Protein AF-A0A0D0B187-F1 (afdb_monomer_lite)

pLDDT: mean 78.44, std 14.93, range [42.47, 95.31]

Foldseek 3Di:
DPDPDDDDDPPDPDPDDDDDDKDKDFDWDWDPDDDDDVVPHHTDIAQDDPVPVVVRIDIDHPVPDPDDDDDDDPVVDDDPCVRDPPDDD

Radius of gyration: 18.38 Å; chains: 1; bounding box: 50×23×47 Å

Sequence (89 aa):
MVNVEYRKHLSTLRTSSTRMDVLFVQWFCRDVSPAGWAAKHLQRLEFFDQDSLPDAFGFLDPDSVICGVHLIPAFNFDTTDKLLEPTFA

Organism: NCBI:txid930992

Secondary structure (DSSP, 8-state):
---------S------------EEEE-EEEP-S--BTTTTB---EEEPPGGGHHHHEEEE-GGG-----PPPP-TTSPPHHHHS-----

Structure (mmCIF, N/CA/C/O backbone):
data_AF-A0A0D0B187-F1
#
_entry.id   AF-A0A0D0B187-F1
#
loop_
_atom_site.group_PDB
_atom_site.id
_atom_site.type_symbol
_atom_site.label_atom_id
_atom_site.label_alt_id
_atom_site.label_comp_id
_atom_site.label_asym_id
_atom_site.label_entity_id
_atom_site.label_seq_id
_atom_site.pdbx_PDB_ins_code
_atom_site.Cartn_x
_atom_site.Cartn_y
_atom_site.Cartn_z
_atom_site.occupancy
_atom_site.B_iso_or_equiv
_atom_site.auth_seq_id
_atom_site.auth_comp_id
_atom_site.auth_asym_id
_atom_site.auth_atom_id
_atom_site.pdbx_PDB_model_num
ATOM 1 N N . MET A 1 1 ? -5.223 11.410 3.472 1.00 43.19 1 MET A N 1
ATOM 2 C CA . MET A 1 1 ? -5.969 10.821 4.604 1.00 43.19 1 MET A CA 1
ATOM 3 C C . MET A 1 1 ? -7.264 10.204 4.102 1.00 43.19 1 MET A C 1
ATOM 5 O O . MET A 1 1 ? -8.137 10.935 3.648 1.00 43.19 1 MET A O 1
ATOM 9 N N . VAL A 1 2 ? -7.383 8.875 4.130 1.00 42.47 2 VAL A N 1
ATOM 10 C CA . VAL A 1 2 ? -8.694 8.222 4.002 1.00 42.47 2 VAL A CA 1
ATOM 11 C C . VAL A 1 2 ? -9.341 8.296 5.380 1.00 42.47 2 VAL A C 1
ATOM 13 O O . VAL A 1 2 ? -8.796 7.777 6.350 1.00 42.47 2 VAL A O 1
ATOM 16 N N . ASN A 1 3 ? -10.453 9.019 5.484 1.00 45.75 3 ASN A N 1
ATOM 17 C CA . ASN A 1 3 ? -11.215 9.101 6.722 1.00 45.75 3 ASN A CA 1
ATOM 18 C C . ASN A 1 3 ? -12.030 7.817 6.869 1.00 45.75 3 ASN A C 1
ATOM 20 O O . ASN A 1 3 ? -12.845 7.506 6.001 1.00 45.75 3 ASN A O 1
ATOM 24 N N . VAL A 1 4 ? -11.855 7.108 7.984 1.00 55.41 4 VAL A N 1
ATOM 25 C CA . VAL A 1 4 ? -12.866 6.159 8.458 1.00 55.41 4 VAL A CA 1
ATOM 26 C C . VAL A 1 4 ? -14.092 6.998 8.828 1.00 55.41 4 VAL A C 1
ATOM 28 O O . VAL A 1 4 ? -14.155 7.607 9.895 1.00 55.41 4 VAL A O 1
ATOM 31 N N . GLU A 1 5 ? -15.028 7.138 7.889 1.00 60.84 5 GLU A N 1
ATOM 32 C CA . GLU A 1 5 ? -16.234 7.938 8.075 1.00 60.84 5 GLU A CA 1
ATOM 33 C C . GLU A 1 5 ? -17.298 7.090 8.772 1.00 60.84 5 GLU A C 1
ATOM 35 O O . GLU A 1 5 ? -17.896 6.179 8.200 1.00 60.84 5 GLU A O 1
ATOM 40 N N . TYR A 1 6 ? -17.559 7.402 10.037 1.00 56.84 6 TYR A N 1
ATOM 41 C CA . TYR A 1 6 ? -18.582 6.710 10.799 1.00 56.84 6 TYR A CA 1
ATOM 42 C C . TYR A 1 6 ? -19.991 7.195 10.423 1.00 56.84 6 TYR A C 1
ATOM 44 O O . TYR A 1 6 ? -20.501 8.174 10.973 1.00 56.84 6 TYR A O 1
ATOM 52 N N . ARG A 1 7 ? -20.662 6.496 9.501 1.00 59.41 7 ARG A N 1
ATOM 53 C CA . ARG A 1 7 ? -22.060 6.786 9.140 1.00 59.41 7 ARG A CA 1
ATOM 54 C C . ARG A 1 7 ? -23.036 6.199 10.160 1.00 59.41 7 ARG A C 1
ATOM 56 O O . ARG A 1 7 ? -23.544 5.094 9.990 1.00 59.41 7 ARG A O 1
ATOM 63 N N . LYS A 1 8 ? -23.365 6.960 11.208 1.00 56.88 8 LYS A N 1
ATOM 64 C CA . LYS A 1 8 ? -24.568 6.701 12.020 1.00 56.88 8 LYS A CA 1
ATOM 65 C C . LYS A 1 8 ? -25.773 7.426 11.419 1.00 56.88 8 LYS A C 1
ATOM 67 O O . LYS A 1 8 ? -25.742 8.637 11.223 1.00 56.88 8 LYS A O 1
ATOM 72 N N . HIS A 1 9 ? -26.865 6.698 11.201 1.00 56.12 9 HIS A N 1
ATOM 73 C CA . HIS A 1 9 ? -28.181 7.299 10.988 1.00 56.12 9 HIS A CA 1
ATOM 74 C C . HIS A 1 9 ? -28.552 8.113 12.248 1.00 56.12 9 HIS A C 1
ATOM 76 O O . HIS A 1 9 ? -28.457 7.596 13.364 1.00 56.12 9 HIS A O 1
ATOM 82 N N . LEU A 1 10 ? -28.916 9.391 12.085 1.00 57.09 10 LEU A N 1
ATOM 83 C CA . LEU A 1 10 ? -29.012 10.430 13.134 1.00 57.09 10 LEU A CA 1
ATOM 84 C C . LEU A 1 10 ? -30.148 10.247 14.170 1.00 57.09 10 LEU A C 1
ATOM 86 O O . LEU A 1 10 ? -30.691 11.221 14.680 1.00 57.09 10 LEU A O 1
ATOM 90 N N . SER A 1 11 ? -30.529 9.022 14.528 1.00 55.97 11 SER A N 1
ATOM 91 C CA . SER A 1 11 ? -31.698 8.765 15.382 1.00 55.97 11 SER A CA 1
ATOM 92 C C . SER A 1 11 ? -31.393 8.141 16.745 1.00 55.97 11 SER A C 1
ATOM 94 O O . SER A 1 11 ? -32.282 7.543 17.342 1.00 55.97 11 SER A O 1
ATOM 96 N N . THR A 1 12 ? -30.184 8.287 17.298 1.00 53.78 12 THR A N 1
ATOM 97 C CA . THR A 1 12 ? -29.933 7.792 18.668 1.00 53.78 12 THR A CA 1
ATOM 98 C C . THR A 1 12 ? -29.033 8.714 19.483 1.00 53.78 12 THR A C 1
ATOM 100 O O . THR A 1 12 ? -27.810 8.653 19.403 1.00 53.78 12 THR A O 1
ATOM 103 N N . LEU A 1 13 ? -29.665 9.518 20.342 1.00 58.97 13 LEU A N 1
ATOM 104 C CA . LEU A 1 13 ? -29.071 10.162 21.517 1.00 58.97 13 LEU A CA 1
ATOM 105 C C . LEU A 1 13 ? -28.708 9.095 22.567 1.00 58.97 13 LEU A C 1
ATOM 107 O O . LEU A 1 13 ? -29.329 8.999 23.624 1.00 58.97 13 LEU A O 1
ATOM 111 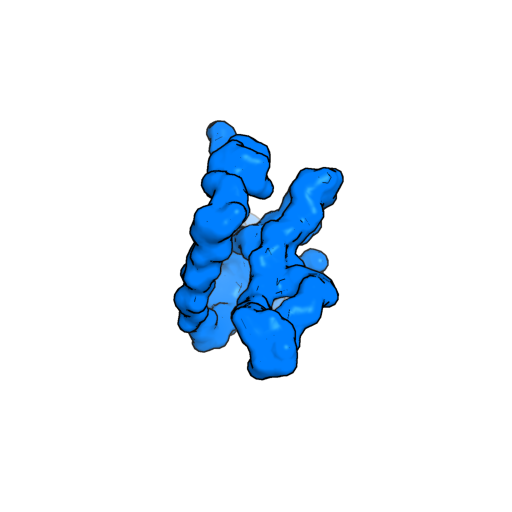N N . ARG A 1 14 ? -27.733 8.237 22.261 1.00 57.25 14 ARG A N 1
ATOM 112 C CA . ARG A 1 14 ? -27.160 7.286 23.219 1.00 57.25 14 ARG A CA 1
ATOM 113 C C . ARG A 1 14 ? -25.642 7.283 23.102 1.00 57.25 14 ARG A C 1
ATOM 115 O O . ARG A 1 14 ? -25.074 6.739 22.159 1.00 57.25 14 ARG A O 1
ATOM 122 N N . THR A 1 15 ? -25.001 7.869 24.106 1.00 64.25 15 THR A N 1
ATOM 123 C CA . THR A 1 15 ? -23.574 7.770 24.440 1.00 64.25 15 THR A CA 1
ATOM 124 C C . THR A 1 15 ? -23.235 6.366 24.955 1.00 64.25 15 THR A C 1
ATOM 126 O O . THR A 1 15 ? -22.784 6.181 26.079 1.00 64.25 15 THR A O 1
ATOM 129 N N . SER A 1 16 ? -23.478 5.338 24.143 1.00 73.31 16 SER A N 1
ATOM 130 C CA . SER A 1 16 ? -22.913 4.007 24.371 1.00 73.31 16 SER A CA 1
ATOM 131 C C . SER A 1 16 ? -21.681 3.837 23.488 1.00 73.31 16 SER A C 1
ATOM 133 O O . SER A 1 16 ? -21.759 4.064 22.275 1.00 73.31 16 SER A O 1
ATOM 135 N N . SER A 1 17 ? -20.556 3.428 24.086 1.00 77.88 17 SER A N 1
ATOM 136 C CA . SER A 1 17 ? -19.348 3.066 23.334 1.00 77.88 17 SER A CA 1
ATOM 137 C C . SER A 1 17 ? -19.704 2.039 22.256 1.00 77.88 17 SER A C 1
ATOM 139 O O . SER A 1 17 ? -20.440 1.088 22.521 1.00 77.88 17 SER A O 1
ATOM 141 N N . THR A 1 18 ? -19.256 2.274 21.023 1.00 78.75 18 THR A N 1
ATOM 142 C CA . THR A 1 18 ? -19.502 1.385 19.883 1.00 78.75 18 THR A CA 1
ATOM 143 C C . THR A 1 18 ? -18.173 0.785 19.457 1.00 78.75 18 THR A C 1
ATOM 145 O O . THR A 1 18 ? -17.223 1.522 19.205 1.00 78.75 18 THR A O 1
ATOM 148 N N . ARG A 1 19 ? -18.104 -0.545 19.384 1.00 85.31 19 ARG A N 1
ATOM 149 C CA . ARG A 1 19 ? -16.945 -1.240 18.822 1.00 85.31 19 ARG A CA 1
ATOM 150 C C . ARG A 1 19 ? -16.899 -1.004 17.311 1.00 85.31 19 ARG A C 1
ATOM 152 O O . ARG A 1 19 ? -17.935 -1.095 16.658 1.00 85.31 19 ARG A O 1
ATOM 159 N N . MET A 1 20 ? -15.714 -0.705 16.789 1.00 86.38 20 MET A N 1
ATOM 160 C CA . MET A 1 20 ? -15.446 -0.552 15.359 1.00 86.38 20 MET A CA 1
ATOM 161 C C . MET A 1 20 ? -14.257 -1.426 14.982 1.00 86.38 20 MET A C 1
ATOM 163 O O . MET A 1 20 ? -13.315 -1.541 15.769 1.00 86.38 20 MET A O 1
ATOM 167 N N . ASP A 1 21 ? -14.312 -2.008 13.790 1.00 91.12 21 ASP A N 1
ATOM 168 C CA . ASP A 1 21 ? -13.203 -2.746 13.203 1.00 91.12 21 ASP A CA 1
ATOM 169 C C . ASP A 1 21 ? -12.528 -1.850 12.158 1.00 91.12 21 ASP A C 1
ATOM 171 O O . ASP A 1 21 ? -13.194 -1.204 11.351 1.00 91.12 21 ASP A O 1
ATOM 175 N N . VAL A 1 22 ? -11.200 -1.766 12.212 1.00 92.12 22 VAL A N 1
ATOM 176 C CA . VAL A 1 22 ? -10.382 -0.949 11.308 1.00 92.12 22 VAL A CA 1
ATOM 177 C C . VAL A 1 22 ? -9.125 -1.716 10.930 1.00 92.12 22 VAL A C 1
ATOM 179 O O . VAL A 1 22 ? -8.584 -2.475 11.737 1.00 92.12 22 VAL A O 1
ATOM 182 N N . LEU A 1 23 ? -8.635 -1.494 9.715 1.00 92.81 23 LEU A N 1
ATOM 183 C CA . LEU A 1 23 ? -7.316 -1.950 9.294 1.00 92.81 23 LEU A CA 1
ATOM 184 C C . LEU A 1 23 ? -6.309 -0.830 9.520 1.00 92.81 23 LEU A C 1
ATOM 1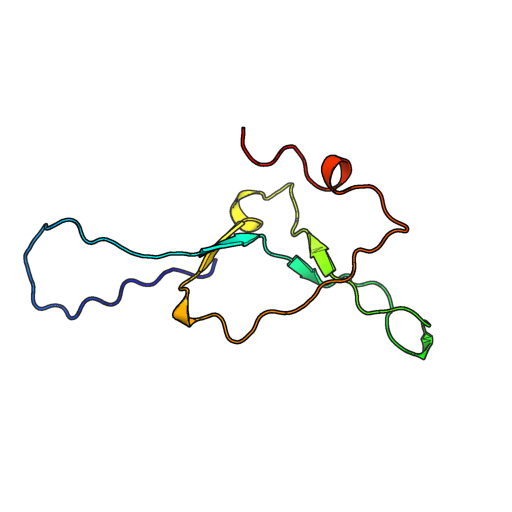86 O O . LEU A 1 23 ? -6.520 0.277 9.036 1.00 92.81 23 LEU A O 1
ATOM 190 N N . PHE A 1 24 ? -5.212 -1.118 10.217 1.00 91.00 24 PHE A N 1
ATOM 191 C CA . PHE A 1 24 ? -4.046 -0.239 10.240 1.00 91.00 24 PHE A CA 1
ATOM 192 C C . PHE A 1 24 ? -3.169 -0.562 9.029 1.00 91.00 24 PHE A C 1
ATOM 194 O O . PHE A 1 24 ? -2.785 -1.716 8.836 1.00 91.00 24 PHE A O 1
ATOM 201 N N . VAL A 1 25 ? -2.903 0.433 8.188 1.00 90.56 25 VAL A N 1
ATOM 202 C CA . VAL A 1 25 ? -2.238 0.252 6.892 1.00 90.56 25 VAL A CA 1
ATOM 203 C C . VAL A 1 25 ? -1.015 1.151 6.765 1.00 90.56 25 VAL A C 1
ATOM 205 O O . VAL A 1 25 ? -0.985 2.250 7.318 1.00 90.56 25 VAL A O 1
ATOM 208 N N . GLN A 1 26 ? -0.035 0.686 5.992 1.00 89.81 26 GLN A N 1
ATOM 209 C CA . GLN A 1 26 ? 1.104 1.472 5.528 1.00 89.81 26 GLN A CA 1
ATOM 210 C C . GLN A 1 26 ? 0.906 1.806 4.049 1.00 89.81 26 GLN A C 1
ATOM 212 O O . GLN A 1 26 ? 0.622 0.922 3.236 1.00 89.81 26 GLN A O 1
ATOM 217 N N . TRP A 1 27 ? 1.033 3.079 3.699 1.00 89.88 27 TRP A N 1
ATOM 218 C CA . TRP A 1 27 ? 0.863 3.553 2.335 1.00 89.88 27 TRP A CA 1
ATOM 219 C C . TRP A 1 27 ? 2.140 3.356 1.516 1.00 89.88 27 TRP A C 1
ATOM 221 O O . TRP A 1 27 ? 3.260 3.530 1.999 1.00 89.88 27 TRP A O 1
ATOM 231 N N . PHE A 1 28 ? 1.947 3.036 0.238 1.00 90.62 28 PHE A N 1
ATOM 232 C CA . PHE A 1 28 ? 3.003 3.011 -0.766 1.00 90.62 28 PHE A CA 1
ATOM 233 C C . PHE A 1 28 ? 2.787 4.142 -1.768 1.00 90.62 28 PHE A C 1
ATOM 235 O O . PHE A 1 28 ? 1.649 4.451 -2.136 1.00 90.62 28 PHE A O 1
ATOM 242 N N . CYS A 1 29 ? 3.877 4.719 -2.259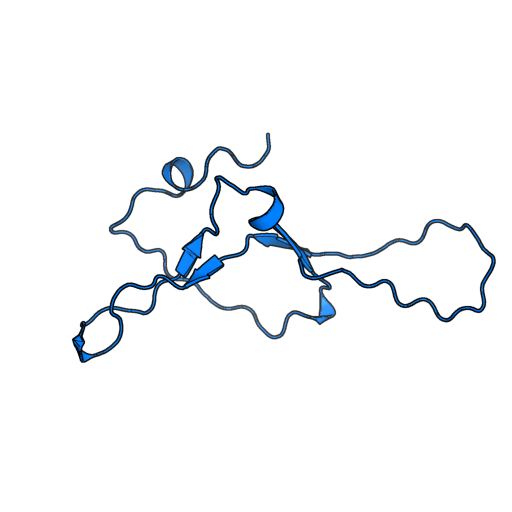 1.00 89.38 29 CYS A N 1
ATOM 243 C CA . CYS A 1 29 ? 3.877 5.574 -3.435 1.00 89.38 29 CYS A CA 1
ATOM 244 C C . CYS A 1 29 ? 4.423 4.804 -4.647 1.00 89.38 29 CYS A C 1
ATOM 246 O O . CYS A 1 29 ? 5.022 3.732 -4.537 1.00 89.38 29 CYS A O 1
ATOM 248 N N . ARG A 1 30 ? 4.157 5.328 -5.843 1.00 89.69 30 ARG A N 1
ATOM 249 C CA . ARG A 1 30 ? 4.714 4.771 -7.074 1.00 89.69 30 ARG A CA 1
ATOM 250 C C . ARG A 1 30 ? 6.121 5.327 -7.272 1.00 89.69 30 ARG A C 1
ATOM 252 O O . ARG A 1 30 ? 6.273 6.545 -7.308 1.00 89.69 30 ARG A O 1
ATOM 259 N N . ASP A 1 31 ? 7.086 4.440 -7.497 1.00 88.50 31 ASP A N 1
ATOM 260 C CA . ASP A 1 31 ? 8.422 4.822 -7.960 1.00 88.50 31 ASP A CA 1
ATOM 261 C C . ASP A 1 31 ? 8.296 5.505 -9.335 1.00 88.50 31 ASP A C 1
ATOM 263 O O . ASP A 1 31 ? 7.645 4.991 -10.253 1.00 88.50 31 ASP A O 1
ATOM 267 N N . VAL A 1 32 ? 8.890 6.689 -9.474 1.00 89.50 32 VAL A N 1
ATOM 268 C CA . VAL A 1 32 ? 8.861 7.485 -10.712 1.00 89.50 32 VAL A CA 1
ATOM 269 C C . VAL A 1 32 ? 9.911 7.043 -11.736 1.00 89.50 32 VAL A C 1
ATOM 271 O O . VAL A 1 32 ? 9.992 7.617 -12.825 1.00 89.50 32 VAL A O 1
ATOM 274 N N . SER A 1 33 ? 10.711 6.024 -11.421 1.00 89.31 33 SER A N 1
ATOM 275 C CA . SER A 1 33 ? 11.704 5.460 -12.327 1.00 89.31 33 SER A CA 1
ATOM 276 C C . SER A 1 33 ? 11.067 4.819 -13.574 1.00 89.31 33 SER A C 1
ATOM 278 O O . SER A 1 33 ? 9.938 4.314 -13.538 1.00 89.31 33 SER A O 1
ATOM 280 N N . PRO A 1 34 ? 11.770 4.823 -14.726 1.00 92.12 34 PRO A N 1
ATOM 281 C CA . PRO A 1 34 ? 11.280 4.160 -15.929 1.00 92.12 34 PRO A CA 1
ATOM 282 C C . PRO A 1 34 ? 11.000 2.667 -15.698 1.00 92.12 34 PRO A C 1
ATOM 284 O O . PRO A 1 34 ? 11.852 1.918 -15.222 1.00 92.12 34 PRO A O 1
ATOM 287 N N . ALA A 1 35 ? 9.814 2.218 -16.107 1.00 92.62 35 ALA A N 1
ATOM 288 C CA . ALA A 1 35 ? 9.379 0.828 -16.002 1.00 92.62 35 ALA A CA 1
ATOM 289 C C . ALA A 1 35 ? 8.726 0.338 -17.304 1.00 92.62 35 ALA A C 1
ATOM 291 O O . ALA A 1 35 ? 8.369 1.118 -18.189 1.00 92.62 35 ALA A O 1
ATOM 292 N N . GLY A 1 36 ? 8.554 -0.977 -17.415 1.00 91.50 36 GLY A N 1
ATOM 293 C CA . GLY A 1 36 ? 7.950 -1.650 -18.559 1.00 91.50 36 GLY A CA 1
ATOM 294 C C . GLY A 1 36 ? 8.970 -2.249 -19.524 1.00 91.50 36 GLY A C 1
ATOM 295 O O . GLY A 1 36 ? 10.175 -2.285 -19.274 1.00 91.50 36 GLY A O 1
ATOM 296 N N . TRP A 1 37 ? 8.465 -2.739 -20.654 1.00 94.12 37 TRP A N 1
ATOM 297 C CA . TRP A 1 37 ? 9.226 -3.543 -21.613 1.00 94.12 37 TRP A CA 1
ATOM 298 C C . TRP A 1 37 ? 10.479 -2.849 -22.154 1.00 94.12 37 TRP A C 1
ATOM 300 O O . TRP A 1 37 ? 11.531 -3.478 -22.242 1.00 94.12 37 TRP A O 1
ATOM 310 N N . ALA A 1 38 ? 10.391 -1.553 -22.469 1.00 95.31 38 ALA A N 1
ATOM 311 C CA . ALA A 1 38 ? 11.522 -0.781 -22.986 1.00 95.31 38 ALA A CA 1
ATOM 312 C C . ALA A 1 38 ? 12.643 -0.622 -21.944 1.00 95.31 38 ALA A C 1
ATOM 314 O O . ALA A 1 38 ? 13.818 -0.752 -22.278 1.00 95.31 38 ALA A O 1
ATOM 315 N N . ALA A 1 39 ? 12.272 -0.405 -20.679 1.00 93.06 39 ALA A N 1
ATOM 316 C CA . ALA A 1 39 ? 13.206 -0.306 -19.559 1.00 93.06 39 ALA A CA 1
ATOM 317 C C . ALA A 1 39 ? 13.671 -1.680 -19.040 1.00 93.06 39 ALA A C 1
ATOM 319 O O . ALA A 1 39 ? 14.592 -1.744 -18.232 1.00 93.06 39 ALA A O 1
ATOM 320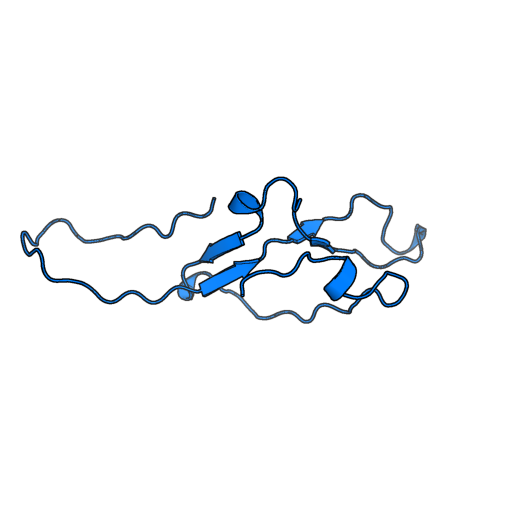 N N . LYS A 1 40 ? 13.034 -2.778 -19.486 1.00 92.69 40 LYS A N 1
ATOM 321 C CA . LYS A 1 40 ? 13.232 -4.150 -18.982 1.00 92.69 40 LYS A CA 1
ATOM 322 C C . LYS A 1 40 ? 13.160 -4.228 -17.453 1.00 92.69 40 LYS A C 1
ATOM 324 O O . LYS A 1 40 ? 13.906 -4.969 -16.820 1.00 92.69 40 LYS A O 1
ATOM 329 N N . HIS A 1 41 ? 12.256 -3.448 -16.872 1.00 87.88 41 HIS A N 1
ATOM 330 C CA . HIS A 1 41 ? 12.167 -3.249 -15.433 1.00 87.88 41 HIS A CA 1
ATOM 331 C C . HIS A 1 41 ? 10.701 -3.285 -14.982 1.00 87.88 41 HIS A C 1
ATOM 333 O O . HIS A 1 41 ? 9.827 -2.749 -15.667 1.00 87.88 41 HIS A O 1
ATOM 339 N N . LEU A 1 42 ? 10.411 -3.953 -13.861 1.00 90.00 42 LEU A N 1
ATOM 340 C CA . LEU A 1 42 ? 9.051 -4.041 -13.318 1.00 90.00 42 LEU A CA 1
ATOM 341 C C . LEU A 1 42 ? 8.616 -2.698 -12.722 1.00 90.00 42 LEU A C 1
ATOM 343 O O . LEU A 1 42 ? 9.447 -1.904 -12.287 1.00 90.00 42 LEU A O 1
ATOM 347 N N . GLN A 1 43 ? 7.304 -2.453 -12.682 1.00 91.38 43 GLN A N 1
ATOM 348 C CA . GLN A 1 43 ? 6.782 -1.332 -11.902 1.00 91.38 43 GLN A CA 1
ATOM 349 C C . GLN A 1 43 ? 7.101 -1.561 -10.429 1.00 91.38 43 GLN A C 1
ATOM 351 O O . GLN A 1 43 ? 6.878 -2.655 -9.907 1.00 91.38 43 GLN A O 1
ATOM 356 N N . ARG A 1 44 ? 7.622 -0.525 -9.777 1.00 91.06 44 ARG A N 1
ATOM 357 C CA . ARG A 1 44 ? 8.020 -0.572 -8.378 1.00 91.06 44 ARG A CA 1
ATOM 358 C C . ARG A 1 44 ? 7.137 0.350 -7.547 1.00 91.06 44 ARG A C 1
ATOM 360 O O . ARG A 1 44 ? 6.623 1.363 -8.025 1.00 91.06 44 ARG A O 1
ATOM 367 N N . LEU A 1 45 ? 6.953 -0.058 -6.303 1.00 91.38 45 LEU A N 1
ATOM 368 C CA . LEU A 1 45 ? 6.367 0.745 -5.249 1.00 91.38 45 LEU A CA 1
ATOM 369 C C . LEU A 1 45 ? 7.454 1.069 -4.234 1.00 91.38 45 LEU A C 1
ATOM 371 O O . LEU A 1 45 ? 8.329 0.241 -3.977 1.00 91.38 45 LEU A O 1
ATOM 375 N N . GLU A 1 46 ? 7.366 2.252 -3.657 1.00 88.19 46 GLU A N 1
ATOM 376 C CA . GLU A 1 46 ? 8.239 2.712 -2.587 1.00 88.19 46 GLU A CA 1
ATOM 377 C C . GLU A 1 46 ? 7.393 2.998 -1.354 1.00 88.19 46 GLU A C 1
ATOM 379 O O . GLU A 1 46 ? 6.188 3.258 -1.449 1.00 88.19 46 GLU A O 1
ATOM 384 N N . PHE A 1 47 ? 8.010 2.903 -0.179 1.00 86.62 47 PHE A N 1
ATOM 385 C CA . PHE A 1 47 ? 7.350 3.351 1.036 1.00 86.62 47 PHE A CA 1
ATOM 386 C C . PHE A 1 47 ? 7.076 4.849 0.933 1.00 86.62 47 PHE A C 1
ATOM 388 O O . PHE A 1 47 ? 7.893 5.603 0.405 1.00 86.62 47 PHE A O 1
ATOM 395 N N . PHE A 1 48 ? 5.908 5.268 1.415 1.00 84.75 48 PHE A N 1
ATOM 396 C CA . PHE A 1 48 ? 5.603 6.687 1.513 1.00 84.75 48 PHE A CA 1
ATOM 397 C C . PHE A 1 48 ? 6.614 7.384 2.436 1.00 84.75 48 PHE A C 1
ATOM 399 O O . PHE A 1 48 ? 7.143 6.755 3.355 1.00 84.75 48 PHE A O 1
ATOM 406 N N . ASP A 1 49 ? 6.880 8.663 2.164 1.00 77.44 49 ASP A N 1
ATOM 407 C CA . ASP A 1 49 ? 7.936 9.441 2.813 1.00 77.44 49 ASP A CA 1
ATOM 408 C C . ASP A 1 49 ? 7.888 9.324 4.346 1.00 77.44 49 ASP A C 1
ATOM 410 O O . ASP A 1 49 ? 6.894 9.675 4.988 1.00 77.44 49 ASP A O 1
ATOM 414 N N . GLN A 1 50 ? 8.977 8.809 4.921 1.00 67.75 50 GLN A N 1
ATOM 415 C CA . GLN A 1 50 ? 9.118 8.620 6.362 1.00 67.75 50 GLN A CA 1
ATOM 416 C C . GLN A 1 50 ? 9.381 9.922 7.103 1.00 67.75 50 GLN A C 1
ATOM 418 O O . GLN A 1 50 ? 9.095 9.985 8.294 1.00 67.75 50 GLN A O 1
ATOM 423 N N . ASP A 1 51 ? 9.817 10.981 6.423 1.00 70.31 51 ASP A N 1
ATOM 424 C CA . ASP A 1 51 ? 9.918 12.302 7.043 1.00 70.31 51 ASP A CA 1
ATOM 425 C C . ASP A 1 51 ? 8.519 12.891 7.339 1.00 70.31 51 ASP A C 1
ATOM 427 O O . ASP A 1 51 ? 8.386 13.803 8.159 1.00 70.31 51 ASP A O 1
ATOM 431 N N . SER A 1 52 ? 7.454 12.309 6.759 1.00 72.12 52 SER A N 1
ATOM 432 C CA . SER A 1 52 ? 6.048 12.542 7.121 1.00 72.12 52 SER A CA 1
ATOM 433 C C . SER A 1 52 ? 5.352 11.255 7.595 1.00 72.12 52 SER A C 1
ATOM 435 O O . SER A 1 52 ? 4.330 10.832 7.049 1.00 72.12 52 SER A O 1
ATOM 437 N N . LEU A 1 53 ? 5.871 10.630 8.663 1.00 69.44 53 LEU A N 1
ATOM 438 C CA . LEU A 1 53 ? 5.270 9.438 9.298 1.00 69.44 53 LEU A CA 1
ATOM 439 C C . LEU A 1 53 ? 3.734 9.483 9.478 1.00 69.44 53 LEU A C 1
ATOM 441 O O . LEU A 1 53 ? 3.103 8.445 9.255 1.00 69.44 53 LEU A O 1
ATOM 445 N N . PRO A 1 54 ? 3.095 10.617 9.854 1.00 74.12 54 PRO A N 1
ATOM 446 C CA . PRO A 1 54 ? 1.637 10.673 9.987 1.00 74.12 54 PRO A CA 1
ATOM 447 C C . PRO A 1 54 ? 0.886 10.407 8.678 1.00 74.12 54 PRO A C 1
ATOM 449 O O . PRO A 1 54 ? -0.254 9.950 8.717 1.00 74.12 54 PRO A O 1
ATOM 452 N N . ASP A 1 55 ? 1.519 10.678 7.537 1.00 78.44 55 ASP A N 1
ATOM 453 C CA . ASP A 1 55 ? 0.949 10.455 6.211 1.00 78.44 55 ASP A CA 1
ATOM 454 C C . ASP A 1 55 ? 1.313 9.079 5.640 1.00 78.44 55 ASP A C 1
ATOM 456 O O . ASP A 1 55 ? 0.635 8.599 4.731 1.00 78.44 55 ASP A O 1
ATOM 460 N N . ALA A 1 56 ? 2.349 8.425 6.179 1.00 84.62 56 ALA A N 1
ATOM 461 C CA . ALA A 1 56 ? 2.796 7.101 5.751 1.00 84.62 56 ALA A CA 1
ATOM 462 C C . ALA A 1 56 ? 1.919 5.960 6.287 1.00 84.62 56 ALA A C 1
ATOM 464 O O . ALA A 1 56 ? 1.865 4.890 5.678 1.00 84.62 56 ALA A O 1
ATOM 465 N N . PHE A 1 57 ? 1.186 6.187 7.379 1.00 87.75 57 PHE A N 1
ATOM 466 C CA . PHE A 1 57 ? 0.266 5.214 7.966 1.00 87.75 57 PHE A CA 1
ATOM 467 C C . PHE A 1 57 ? -1.168 5.738 8.015 1.00 87.75 57 PHE A C 1
ATOM 469 O O . PHE A 1 57 ? -1.432 6.936 7.953 1.00 87.7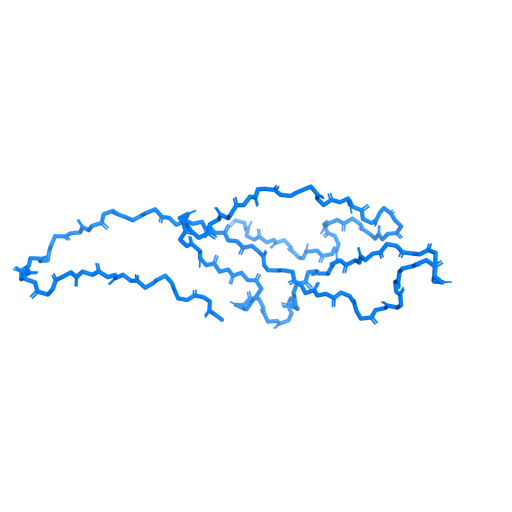5 57 PHE A O 1
ATOM 476 N N . GLY A 1 58 ? -2.137 4.835 8.122 1.00 87.88 58 GLY A N 1
ATOM 477 C CA . GLY A 1 58 ? -3.534 5.230 8.241 1.00 87.88 58 GLY A CA 1
ATOM 478 C C . GLY A 1 58 ? -4.446 4.110 8.697 1.00 87.88 58 GLY A C 1
ATOM 479 O O . GLY A 1 58 ? -4.019 2.977 8.915 1.00 87.88 58 GLY A O 1
ATOM 480 N N . PHE A 1 59 ? -5.726 4.447 8.815 1.00 91.06 59 PHE A N 1
ATOM 481 C CA . PHE A 1 59 ? -6.786 3.484 9.065 1.00 91.06 59 PHE A CA 1
ATOM 482 C C . PHE A 1 59 ? -7.679 3.356 7.836 1.00 91.06 59 PHE A C 1
ATOM 484 O O . PHE A 1 59 ? -7.990 4.354 7.184 1.00 91.06 59 PHE A O 1
ATOM 491 N N . LEU A 1 60 ? -8.094 2.132 7.530 1.00 90.75 60 LEU A N 1
ATOM 492 C CA . LEU A 1 60 ? -8.995 1.824 6.428 1.00 90.75 60 LEU A CA 1
ATOM 493 C C . LEU A 1 60 ? -10.179 0.995 6.934 1.00 90.75 60 LEU A C 1
ATOM 495 O O . LEU A 1 60 ? -10.021 0.141 7.808 1.00 90.75 60 LEU A O 1
ATOM 499 N N . ASP A 1 61 ? -11.357 1.247 6.368 1.00 91.69 61 ASP A N 1
ATOM 500 C CA . ASP A 1 61 ? -12.525 0.384 6.540 1.00 91.69 61 ASP A CA 1
ATOM 501 C C . ASP A 1 61 ? -12.242 -0.986 5.887 1.00 91.69 61 ASP A C 1
ATOM 503 O O . ASP A 1 61 ? -11.903 -1.015 4.697 1.00 91.69 61 ASP A O 1
ATOM 507 N N . PRO A 1 62 ? -12.357 -2.113 6.618 1.00 91.75 62 PRO A N 1
ATOM 508 C CA . PRO A 1 62 ? -12.195 -3.446 6.043 1.00 91.75 62 PRO A CA 1
ATOM 509 C C . PRO A 1 62 ? -13.037 -3.686 4.780 1.00 91.75 62 PRO A C 1
ATOM 511 O O . PRO A 1 62 ? -12.556 -4.343 3.856 1.00 91.75 62 PRO A O 1
ATOM 514 N N . ASP A 1 63 ? -14.233 -3.096 4.689 1.00 92.19 63 ASP A N 1
ATOM 515 C CA . ASP A 1 63 ? -15.132 -3.241 3.535 1.00 92.19 63 ASP A CA 1
ATOM 516 C C . ASP A 1 63 ? -14.624 -2.500 2.281 1.00 92.19 63 ASP A C 1
ATOM 518 O O . ASP A 1 63 ? -15.113 -2.723 1.172 1.00 92.19 63 ASP A O 1
ATOM 522 N N . SER A 1 64 ? -13.609 -1.639 2.421 1.00 92.69 64 SER A N 1
ATOM 523 C CA . SER A 1 64 ? -12.951 -0.961 1.294 1.00 92.69 64 SER A CA 1
ATOM 524 C C . SER A 1 64 ? -11.879 -1.817 0.604 1.00 92.69 64 SER A C 1
ATOM 526 O O . SER A 1 64 ? -11.327 -1.401 -0.419 1.00 92.69 64 SER A O 1
ATOM 528 N N . VAL A 1 65 ? -11.548 -3.001 1.132 1.00 91.50 65 VAL A N 1
ATOM 529 C CA . VAL A 1 65 ? -10.533 -3.884 0.540 1.00 91.50 65 VAL A CA 1
ATOM 530 C C . VAL A 1 65 ? -11.143 -4.725 -0.578 1.00 91.50 65 VAL A C 1
ATOM 532 O O . VAL A 1 65 ? -11.970 -5.599 -0.348 1.00 91.50 65 VAL A O 1
ATOM 535 N N . ILE A 1 66 ? -10.684 -4.497 -1.809 1.00 93.38 66 ILE A N 1
ATOM 536 C CA . ILE A 1 66 ? -11.191 -5.207 -2.994 1.00 93.38 66 ILE A CA 1
ATOM 537 C C . ILE A 1 66 ? -10.546 -6.592 -3.132 1.00 93.38 66 ILE A C 1
ATOM 539 O O . ILE A 1 66 ? -11.228 -7.582 -3.387 1.00 93.38 66 ILE A O 1
ATOM 543 N N . CYS A 1 67 ? -9.218 -6.666 -3.010 1.00 91.75 67 CYS A N 1
ATOM 544 C CA . CYS A 1 67 ? -8.465 -7.913 -3.117 1.00 91.75 67 CYS A CA 1
ATOM 545 C C . CYS A 1 67 ? -7.067 -7.777 -2.503 1.00 91.75 67 CYS A C 1
ATOM 547 O O . CYS A 1 67 ? -6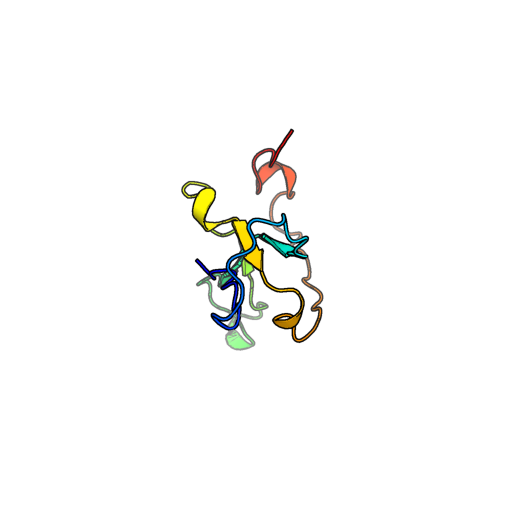.494 -6.688 -2.467 1.00 91.75 67 CYS A O 1
ATOM 549 N N . GLY A 1 68 ? -6.515 -8.900 -2.043 1.00 89.12 68 GLY A N 1
ATOM 550 C CA . GLY A 1 68 ? -5.103 -8.990 -1.683 1.00 89.12 68 GLY A CA 1
ATOM 551 C C . GLY A 1 68 ? -4.233 -9.113 -2.933 1.00 89.12 68 GLY A C 1
ATOM 552 O O . GLY A 1 68 ? -4.600 -9.798 -3.888 1.00 89.12 68 GLY A O 1
ATOM 553 N N . VAL A 1 69 ? -3.064 -8.478 -2.912 1.00 90.69 69 VAL A N 1
ATOM 554 C CA . VAL A 1 69 ? -2.055 -8.582 -3.974 1.00 90.69 69 VAL A CA 1
ATOM 555 C C . VAL A 1 69 ? -0.722 -9.020 -3.381 1.00 90.69 69 VAL A C 1
ATOM 557 O O . VAL A 1 69 ? -0.420 -8.724 -2.226 1.00 90.69 69 VAL A O 1
ATOM 560 N N . HIS A 1 70 ? 0.084 -9.728 -4.171 1.00 90.06 70 HIS A N 1
ATOM 561 C CA . HIS A 1 70 ? 1.433 -10.108 -3.770 1.00 90.06 70 HIS A CA 1
ATOM 562 C C . HIS A 1 70 ? 2.445 -9.093 -4.306 1.00 90.06 70 HIS A C 1
ATOM 564 O O . HIS A 1 70 ? 2.561 -8.914 -5.519 1.00 90.06 70 HIS A O 1
ATOM 570 N N . LEU A 1 71 ? 3.179 -8.441 -3.404 1.00 90.50 71 LEU A N 1
ATOM 571 C CA . LEU A 1 71 ? 4.311 -7.589 -3.755 1.00 90.50 71 LEU A CA 1
ATOM 572 C C . LEU A 1 71 ? 5.592 -8.423 -3.736 1.00 90.50 71 LEU A C 1
ATOM 574 O O . LEU A 1 71 ? 5.858 -9.132 -2.767 1.00 90.50 71 LEU A O 1
ATOM 578 N N . ILE A 1 72 ? 6.387 -8.323 -4.801 1.00 89.56 72 ILE A N 1
ATOM 579 C CA . ILE A 1 72 ? 7.702 -8.964 -4.874 1.00 89.56 72 ILE A CA 1
ATOM 580 C C . ILE A 1 72 ? 8.728 -7.987 -4.289 1.00 89.56 72 ILE A C 1
ATOM 582 O O . ILE A 1 72 ? 8.843 -6.873 -4.810 1.00 89.56 72 ILE A O 1
ATOM 586 N N . PRO A 1 73 ? 9.488 -8.372 -3.249 1.00 87.19 73 PRO A N 1
ATOM 587 C CA . PRO A 1 73 ? 10.544 -7.526 -2.717 1.00 87.19 73 PRO A CA 1
ATOM 588 C C . PRO A 1 73 ? 11.587 -7.211 -3.785 1.00 87.19 73 PRO A C 1
ATOM 590 O O . PRO A 1 73 ? 12.025 -8.081 -4.542 1.00 87.19 73 PRO A O 1
ATOM 593 N N . ALA A 1 74 ? 12.026 -5.960 -3.830 1.00 86.31 74 ALA A N 1
ATOM 594 C CA . ALA A 1 74 ? 13.117 -5.566 -4.697 1.00 86.31 74 ALA A CA 1
ATOM 595 C C . ALA A 1 74 ? 14.453 -5.929 -4.019 1.00 86.31 74 ALA A C 1
ATOM 597 O O . ALA A 1 74 ? 15.089 -5.095 -3.391 1.00 86.31 74 ALA A O 1
ATOM 598 N N . PHE A 1 75 ? 14.880 -7.190 -4.151 1.00 82.44 75 PHE A N 1
ATOM 599 C CA . PHE A 1 75 ? 16.059 -7.757 -3.463 1.00 82.44 75 PHE A CA 1
ATOM 600 C C . PHE A 1 75 ? 17.396 -7.056 -3.744 1.00 82.44 75 PHE A C 1
ATOM 602 O O . PHE A 1 75 ? 18.374 -7.299 -3.047 1.00 82.44 75 PHE A O 1
ATOM 609 N N . ASN A 1 76 ? 17.463 -6.226 -4.786 1.00 84.31 76 ASN A N 1
ATOM 610 C CA . ASN A 1 76 ? 18.650 -5.430 -5.092 1.00 84.31 76 ASN A CA 1
ATOM 611 C C . ASN A 1 76 ? 18.803 -4.207 -4.166 1.00 84.31 76 ASN A C 1
ATOM 613 O O . ASN A 1 76 ? 19.834 -3.541 -4.211 1.00 84.31 76 ASN A O 1
ATOM 617 N N . PHE A 1 77 ? 17.774 -3.879 -3.382 1.00 78.50 77 PHE A N 1
ATOM 618 C CA . PHE A 1 77 ? 17.812 -2.812 -2.386 1.00 78.50 77 PHE A CA 1
ATOM 619 C C . PHE A 1 77 ? 18.102 -3.374 -0.999 1.00 78.50 77 PHE A C 1
ATOM 621 O O . PHE A 1 77 ? 18.113 -4.587 -0.782 1.00 78.50 77 PHE A O 1
ATOM 628 N N . ASP A 1 78 ? 18.372 -2.463 -0.072 1.00 71.44 78 ASP A N 1
ATOM 629 C CA . ASP A 1 78 ? 18.622 -2.802 1.319 1.00 71.44 78 ASP A CA 1
ATOM 630 C C . ASP A 1 78 ? 17.410 -3.478 1.983 1.00 71.44 78 ASP A C 1
ATOM 632 O O . ASP A 1 78 ? 16.294 -3.505 1.459 1.00 71.44 78 ASP A O 1
ATOM 636 N N . THR A 1 79 ? 17.644 -4.075 3.148 1.00 72.81 79 THR A N 1
ATOM 637 C CA . THR A 1 79 ? 16.595 -4.753 3.909 1.00 72.81 79 THR A CA 1
ATOM 638 C C . THR A 1 79 ? 15.605 -3.764 4.510 1.00 72.81 79 THR A C 1
ATOM 640 O O . THR A 1 79 ? 15.928 -2.605 4.772 1.00 72.81 79 THR A O 1
ATOM 643 N N . THR A 1 80 ? 14.397 -4.253 4.788 1.00 65.94 80 THR A N 1
ATOM 644 C CA . THR A 1 80 ? 13.328 -3.480 5.425 1.00 65.94 80 THR A CA 1
ATOM 645 C C . THR A 1 80 ? 13.791 -2.783 6.704 1.00 65.94 80 THR A C 1
ATOM 647 O O . THR A 1 80 ? 13.416 -1.643 6.901 1.00 65.94 80 THR A O 1
ATOM 650 N N . ASP A 1 81 ? 14.674 -3.386 7.505 1.00 62.44 81 ASP A N 1
ATOM 651 C CA . ASP A 1 81 ? 15.195 -2.777 8.746 1.00 62.44 81 ASP A CA 1
ATOM 652 C C . ASP A 1 81 ? 16.023 -1.499 8.529 1.00 62.44 81 ASP A C 1
ATOM 654 O O . ASP A 1 81 ? 16.229 -0.727 9.458 1.00 62.44 81 ASP A O 1
ATOM 658 N N . LYS A 1 82 ? 16.554 -1.296 7.319 1.00 63.44 82 LYS A N 1
ATOM 659 C CA . LYS A 1 82 ? 17.263 -0.066 6.928 1.00 63.44 82 LYS A CA 1
ATOM 660 C C . LYS A 1 82 ? 16.376 0.888 6.140 1.00 63.44 82 LYS A C 1
ATOM 662 O O . LYS A 1 82 ? 16.667 2.074 6.063 1.00 63.44 82 LYS A O 1
ATOM 667 N N . LEU A 1 83 ? 15.360 0.342 5.476 1.00 63.94 83 LEU A N 1
ATOM 668 C CA . LEU A 1 83 ? 14.422 1.102 4.662 1.00 63.94 83 LEU A CA 1
ATOM 669 C C . LEU A 1 83 ? 13.232 1.605 5.463 1.00 63.94 83 LEU A C 1
ATOM 671 O O . LEU A 1 83 ? 12.577 2.511 4.981 1.00 63.94 83 LEU A O 1
ATOM 675 N N . LEU A 1 84 ? 12.936 1.018 6.618 1.00 66.69 84 LEU A N 1
ATOM 676 C CA . LEU A 1 84 ? 11.943 1.444 7.587 1.00 66.69 84 LEU A CA 1
ATOM 677 C C . LEU A 1 84 ? 12.679 1.632 8.910 1.00 66.69 84 LEU A C 1
ATOM 679 O O . LEU A 1 84 ? 13.182 0.663 9.480 1.00 66.69 84 LEU A O 1
ATOM 683 N N . GLU A 1 85 ? 12.716 2.862 9.414 1.00 62.28 85 GLU A N 1
ATOM 684 C CA . GLU A 1 85 ? 13.084 3.093 10.812 1.00 62.28 85 GLU A CA 1
ATOM 685 C C . GLU A 1 85 ? 12.167 2.253 11.731 1.00 62.28 85 GLU A C 1
ATOM 687 O O . GLU A 1 85 ? 11.021 1.970 11.346 1.00 62.28 85 GLU A O 1
ATOM 692 N N . PRO A 1 86 ? 12.636 1.819 12.923 1.00 60.47 86 PRO A N 1
ATOM 693 C CA . PRO A 1 86 ? 11.889 0.927 13.805 1.00 60.47 86 PRO A CA 1
ATOM 694 C C . PRO A 1 86 ? 10.494 1.485 14.073 1.00 60.47 86 PRO A C 1
ATOM 696 O O . PRO A 1 86 ? 10.285 2.447 14.813 1.00 60.47 86 PRO A O 1
ATOM 699 N N . THR A 1 87 ? 9.525 0.878 13.403 1.00 61.34 87 THR A N 1
ATOM 700 C CA . THR A 1 87 ? 8.160 1.367 13.343 1.00 61.34 87 THR A CA 1
ATOM 701 C C . THR A 1 87 ? 7.403 0.686 14.470 1.00 61.34 87 THR A C 1
ATOM 703 O O . THR A 1 87 ? 6.939 -0.441 14.341 1.00 61.34 87 THR A O 1
ATOM 706 N N . PHE A 1 88 ? 7.324 1.425 15.580 1.00 59.59 88 PHE A N 1
ATOM 707 C CA . PHE A 1 88 ? 6.672 1.104 16.853 1.00 59.59 88 PHE A CA 1
ATOM 708 C C . PHE A 1 88 ? 7.380 0.022 17.696 1.00 59.59 88 PHE A C 1
ATOM 710 O O . PHE A 1 88 ? 7.513 -1.130 17.292 1.00 59.59 88 PHE A O 1
ATOM 717 N N . ALA A 1 89 ? 7.811 0.428 18.897 1.00 42.88 89 ALA A N 1
ATOM 718 C CA . ALA A 1 89 ? 8.219 -0.442 20.003 1.00 42.88 89 ALA A CA 1
ATOM 719 C C . ALA A 1 89 ? 7.072 -0.593 21.011 1.00 42.88 89 ALA A C 1
ATOM 721 O O . ALA A 1 89 ? 6.292 0.381 21.151 1.00 42.88 89 ALA A O 1
#